Protein AF-A0A7S3UJ43-F1 (afdb_monomer_lite)

Sequence (107 aa):
PFVGRILDWFKKAHPDKAASYIGKADPGVMSVTNIYNYYKTHGYKTIVMGASFRNAGEIQALAGCDKLTISPGLLKELAGQSPDAVPRVLSEESAKAAQVDSKMQMD

pLDDT: mean 92.25, std 11.45, range [43.75, 98.75]

Foldseek 3Di:
DEQVVQLVVCCVVCVVCNVVCFQCNPPSLVVLQVVQLVCLQVVNPDAREYEHDDALSSVLSQAARRHYDDDPVRVVVVVPDDPVSRDHNDDSVVSNVVVVVVVVVVD

InterPro domains:
  IPR001585 Transaldolase/Fructose-6-phosphate aldolase [PF00923] (1-93)
  IPR001585 Transaldolase/Fructose-6-phosphate aldolase [PTHR10683] (1-94)
  IPR013785 Aldolase-type TIM barrel [G3DSA:3.20.20.70] (1-107)

Organism: Oxyrrhis marina (NCBI:txid2969)

Radius of gyration: 14.65 Å; chains: 1; bounding box: 46×28×36 Å

Structure (mmCIF, N/CA/C/O backbone):
data_AF-A0A7S3UJ43-F1
#
_entry.id   AF-A0A7S3UJ43-F1
#
loop_
_atom_site.group_PDB
_atom_site.id
_atom_site.type_symbol
_atom_site.label_atom_id
_atom_site.label_alt_id
_atom_site.label_comp_id
_atom_site.label_asym_id
_atom_site.label_entity_id
_atom_site.label_seq_id
_atom_site.pdbx_PDB_ins_code
_atom_site.Cartn_x
_atom_site.Cartn_y
_atom_site.Cartn_z
_atom_site.occupancy
_atom_site.B_iso_or_equiv
_atom_site.auth_seq_id
_atom_site.auth_comp_id
_atom_site.auth_asym_id
_atom_site.auth_atom_id
_atom_site.pdbx_PDB_model_num
ATOM 1 N N . PRO A 1 1 ? -1.932 -7.628 3.133 1.00 96.19 1 PRO A N 1
ATOM 2 C CA . PRO A 1 1 ? -1.872 -8.089 1.719 1.00 96.19 1 PRO A CA 1
ATOM 3 C C . PRO A 1 1 ? -0.618 -7.564 1.005 1.00 96.19 1 PRO A C 1
ATOM 5 O O . PRO A 1 1 ? -0.121 -6.509 1.391 1.00 96.19 1 PRO A O 1
ATOM 8 N N . PHE A 1 2 ? -0.081 -8.298 0.023 1.00 98.44 2 PHE A N 1
ATOM 9 C CA . PHE A 1 2 ? 1.148 -7.907 -0.684 1.00 98.44 2 PHE A CA 1
ATOM 10 C C . PHE A 1 2 ? 0.825 -6.977 -1.858 1.00 98.44 2 PHE A C 1
ATOM 12 O O . PHE A 1 2 ? -0.107 -7.257 -2.600 1.00 98.44 2 PHE A O 1
ATOM 19 N N . VAL A 1 3 ? 1.616 -5.918 -2.033 1.00 98.75 3 VAL A N 1
ATOM 20 C CA . VAL A 1 3 ? 1.445 -4.908 -3.092 1.00 98.75 3 VAL A CA 1
ATOM 21 C C . VAL A 1 3 ? 2.427 -5.171 -4.231 1.00 98.75 3 VAL A C 1
ATOM 23 O O . VAL A 1 3 ? 2.062 -5.696 -5.276 1.00 98.75 3 VAL A O 1
ATOM 26 N N . GLY A 1 4 ? 3.715 -4.947 -3.992 1.00 98.25 4 GLY A N 1
ATOM 27 C CA . GLY A 1 4 ? 4.747 -4.973 -5.024 1.00 98.25 4 GLY A CA 1
ATOM 28 C C . GLY A 1 4 ? 4.974 -6.326 -5.699 1.00 98.25 4 GLY A C 1
ATOM 29 O O . GLY A 1 4 ? 5.365 -6.363 -6.857 1.00 98.25 4 GLY A O 1
ATOM 30 N N . ARG A 1 5 ? 4.681 -7.462 -5.044 1.00 98.69 5 ARG A N 1
ATOM 31 C CA . ARG A 1 5 ? 4.728 -8.768 -5.742 1.00 98.69 5 ARG A CA 1
ATOM 32 C C . ARG A 1 5 ? 3.616 -8.917 -6.783 1.00 98.69 5 ARG A C 1
ATOM 34 O O . ARG A 1 5 ? 3.805 -9.635 -7.760 1.00 98.69 5 ARG A O 1
ATOM 41 N N . ILE A 1 6 ? 2.476 -8.257 -6.575 1.00 98.69 6 ILE A N 1
ATOM 42 C CA . ILE A 1 6 ? 1.409 -8.195 -7.576 1.00 98.69 6 ILE A CA 1
ATOM 43 C C . ILE A 1 6 ? 1.895 -7.333 -8.745 1.00 98.69 6 ILE A C 1
ATOM 45 O O . ILE A 1 6 ? 1.822 -7.784 -9.885 1.00 98.69 6 ILE A O 1
ATOM 49 N N . LEU A 1 7 ? 2.492 -6.166 -8.472 1.00 98.56 7 LEU A N 1
ATOM 50 C CA . LEU A 1 7 ? 3.112 -5.331 -9.507 1.00 98.56 7 LEU A CA 1
ATOM 51 C C . LEU A 1 7 ? 4.132 -6.110 -10.351 1.00 98.56 7 LEU A C 1
ATOM 53 O O . LEU A 1 7 ? 4.064 -6.067 -11.580 1.00 98.56 7 LEU A O 1
ATOM 57 N N . ASP A 1 8 ? 5.049 -6.843 -9.711 1.00 98.44 8 ASP A N 1
ATOM 58 C CA . ASP A 1 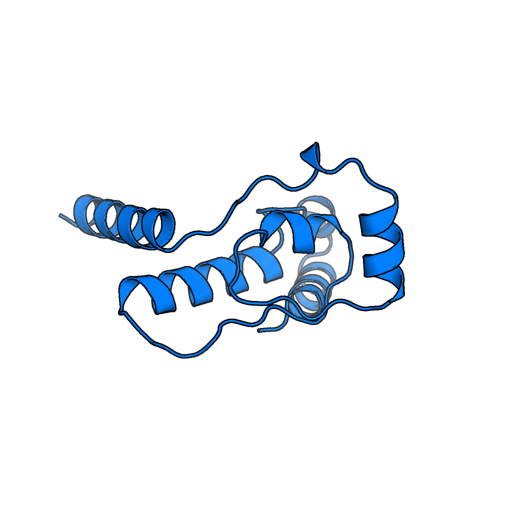8 ? 6.074 -7.635 -10.403 1.00 98.44 8 ASP A CA 1
ATOM 59 C C . ASP A 1 8 ? 5.441 -8.626 -11.394 1.00 98.44 8 ASP A C 1
ATOM 61 O O . ASP A 1 8 ? 5.878 -8.742 -12.543 1.00 98.44 8 ASP A O 1
ATOM 65 N N . TRP A 1 9 ? 4.387 -9.325 -10.961 1.00 98.62 9 TRP A N 1
ATOM 66 C CA . TRP A 1 9 ? 3.678 -10.283 -11.805 1.00 98.62 9 TRP A CA 1
ATOM 67 C C . TRP A 1 9 ? 3.011 -9.593 -12.999 1.00 98.62 9 TRP A C 1
ATOM 69 O O . TRP A 1 9 ? 3.198 -10.030 -14.133 1.00 98.62 9 TRP A O 1
ATOM 79 N N . PHE A 1 10 ? 2.305 -8.481 -12.772 1.00 98.38 10 PHE A N 1
ATOM 80 C CA . PHE A 1 10 ? 1.618 -7.744 -13.837 1.00 98.38 10 PHE A CA 1
ATOM 81 C C . PHE A 1 10 ? 2.587 -7.129 -14.848 1.00 98.38 10 PHE A C 1
ATOM 83 O O . PHE A 1 10 ? 2.315 -7.170 -16.045 1.00 98.38 10 PHE A O 1
ATOM 90 N N . LYS A 1 11 ? 3.738 -6.608 -14.406 1.00 98.12 11 LYS A N 1
ATOM 91 C CA . LYS A 1 11 ? 4.785 -6.106 -15.313 1.00 98.12 11 LYS A CA 1
ATOM 92 C C . LYS A 1 11 ? 5.377 -7.216 -16.175 1.00 98.12 11 LYS A C 1
ATOM 94 O O . LYS A 1 11 ? 5.660 -6.988 -17.346 1.00 98.12 11 LYS A O 1
ATOM 99 N N . LYS A 1 12 ? 5.548 -8.416 -15.613 1.00 98.38 12 LYS A N 1
ATOM 100 C CA . LYS A 1 12 ? 6.038 -9.581 -16.359 1.00 98.38 12 LYS A CA 1
ATOM 101 C C . LYS A 1 12 ? 4.996 -10.116 -17.347 1.00 98.38 12 LYS A C 1
ATOM 103 O O . LYS A 1 12 ? 5.361 -10.501 -18.451 1.00 98.38 12 LYS A O 1
ATOM 108 N N . ALA A 1 13 ? 3.727 -10.166 -16.946 1.00 98.31 13 ALA A N 1
ATOM 109 C CA . ALA A 1 13 ? 2.635 -10.692 -17.765 1.00 98.31 13 ALA A CA 1
ATOM 110 C C . ALA A 1 13 ? 2.183 -9.716 -18.867 1.00 98.31 13 ALA A C 1
ATOM 112 O O . ALA A 1 13 ? 1.772 -10.152 -19.940 1.00 98.31 13 ALA A O 1
ATOM 113 N N . HIS A 1 14 ? 2.271 -8.408 -18.611 1.00 97.62 14 HIS A N 1
ATOM 114 C CA . HIS A 1 14 ? 1.788 -7.336 -19.488 1.00 97.62 14 HIS A CA 1
ATOM 115 C C . HIS A 1 14 ? 2.838 -6.217 -19.610 1.00 97.62 14 HIS A C 1
ATOM 117 O O . HIS A 1 14 ? 2.649 -5.119 -19.068 1.00 97.62 14 HIS A O 1
ATOM 123 N N . PRO A 1 15 ? 3.980 -6.489 -20.268 1.00 97.12 15 PRO A N 1
ATOM 124 C CA . PRO A 1 15 ? 5.093 -5.544 -20.348 1.00 97.12 15 PRO A CA 1
ATOM 125 C C . PRO A 1 15 ? 4.731 -4.249 -21.090 1.00 97.12 15 PRO A C 1
ATOM 127 O O . PRO A 1 15 ? 5.234 -3.186 -20.738 1.00 97.12 15 PRO A O 1
ATOM 130 N N . ASP A 1 16 ? 3.809 -4.313 -22.052 1.00 97.94 16 ASP A N 1
ATOM 131 C CA . ASP A 1 16 ? 3.257 -3.171 -22.793 1.00 97.94 16 ASP A CA 1
ATOM 132 C C . ASP A 1 16 ? 2.551 -2.152 -21.883 1.00 97.94 16 ASP A C 1
ATOM 134 O O . ASP A 1 16 ? 2.565 -0.951 -22.149 1.00 97.94 16 ASP A O 1
ATOM 138 N N . LYS A 1 17 ? 1.987 -2.615 -20.762 1.00 96.44 17 LYS A N 1
ATOM 139 C CA . LYS A 1 17 ? 1.277 -1.782 -19.780 1.00 96.44 17 LYS A CA 1
ATOM 140 C C . LYS A 1 17 ? 2.125 -1.414 -18.570 1.00 96.44 17 LYS A C 1
ATOM 142 O O . LYS A 1 17 ? 1.659 -0.663 -17.713 1.00 96.44 17 LYS A O 1
ATOM 147 N N . ALA A 1 18 ? 3.364 -1.898 -18.482 1.00 95.88 18 ALA A N 1
ATOM 148 C CA . ALA A 1 18 ? 4.189 -1.787 -17.280 1.00 95.88 18 ALA A CA 1
ATOM 149 C C . ALA A 1 18 ? 4.393 -0.340 -16.798 1.00 95.88 18 ALA A C 1
ATOM 151 O O . ALA A 1 18 ? 4.458 -0.107 -15.590 1.00 95.88 18 ALA A O 1
ATOM 152 N N . ALA A 1 19 ? 4.469 0.622 -17.724 1.00 96.19 19 ALA A N 1
ATOM 153 C CA . ALA A 1 19 ? 4.626 2.045 -17.413 1.00 96.19 19 ALA A CA 1
ATOM 154 C C . ALA A 1 19 ? 3.355 2.698 -16.834 1.00 96.19 19 ALA A C 1
ATOM 156 O O . ALA A 1 19 ? 3.443 3.742 -16.196 1.00 96.19 19 ALA A O 1
ATOM 157 N N . SER A 1 20 ? 2.183 2.088 -17.039 1.00 96.94 20 SER A N 1
ATOM 158 C CA . SER A 1 20 ? 0.893 2.604 -16.558 1.00 96.94 20 SER A CA 1
ATOM 159 C C . SER A 1 20 ? 0.566 2.198 -15.117 1.00 96.94 20 SER A C 1
ATOM 161 O O . SER A 1 20 ? -0.300 2.800 -14.487 1.00 96.94 20 SER A O 1
ATOM 163 N N . TYR A 1 21 ? 1.273 1.203 -14.571 1.00 97.62 21 TYR A N 1
ATOM 164 C CA . TYR A 1 21 ? 1.072 0.707 -13.209 1.00 97.62 21 TYR A CA 1
ATOM 165 C C . TYR A 1 21 ? 1.765 1.617 -12.192 1.00 97.62 21 TYR A C 1
ATOM 167 O O . TYR A 1 21 ? 2.853 1.316 -11.698 1.00 97.62 21 TYR A O 1
ATOM 175 N N . ILE A 1 22 ? 1.142 2.764 -11.927 1.00 96.50 22 ILE A N 1
ATOM 176 C CA . ILE A 1 22 ? 1.641 3.790 -11.010 1.00 96.50 22 ILE A CA 1
ATOM 177 C C . ILE A 1 22 ? 0.542 4.240 -10.045 1.00 96.50 22 ILE A C 1
ATOM 179 O O . ILE A 1 22 ? -0.624 4.373 -10.424 1.00 96.50 22 ILE A O 1
ATOM 183 N N . GLY A 1 23 ? 0.914 4.510 -8.791 1.00 94.81 23 GLY A N 1
ATOM 184 C CA . GLY A 1 23 ? -0.001 5.028 -7.771 1.00 94.81 23 GLY A CA 1
ATOM 185 C C . GLY A 1 23 ? -1.294 4.210 -7.674 1.00 94.81 23 GLY A C 1
ATOM 186 O O . GLY A 1 23 ? -1.257 3.010 -7.433 1.00 94.81 23 GLY A O 1
ATOM 187 N N . LYS A 1 24 ? -2.450 4.848 -7.902 1.00 95.69 24 LYS A N 1
ATOM 188 C CA . LYS A 1 24 ? -3.772 4.189 -7.850 1.00 95.69 24 LYS A CA 1
ATOM 189 C C . LYS A 1 24 ? -4.006 3.150 -8.956 1.00 95.69 24 LYS A C 1
ATOM 191 O O . LYS A 1 24 ? -4.862 2.291 -8.782 1.00 95.69 24 LYS A O 1
ATOM 196 N N . ALA A 1 25 ? -3.285 3.242 -10.074 1.00 97.44 25 ALA A N 1
ATOM 197 C CA . ALA A 1 25 ? -3.371 2.293 -11.185 1.00 97.44 25 ALA A CA 1
ATOM 198 C C . ALA A 1 25 ? -2.444 1.076 -10.999 1.00 97.44 25 ALA A C 1
ATOM 200 O O . ALA A 1 25 ? -2.446 0.163 -11.824 1.00 97.44 25 ALA A O 1
ATOM 201 N N . ASP A 1 26 ? -1.642 1.048 -9.931 1.00 98.44 26 ASP A N 1
ATOM 202 C CA . ASP A 1 26 ? -0.863 -0.129 -9.571 1.00 98.44 26 ASP A CA 1
ATOM 203 C C . ASP A 1 26 ? -1.806 -1.287 -9.167 1.00 98.44 26 ASP A C 1
ATOM 205 O O . ASP A 1 26 ? -2.651 -1.121 -8.281 1.00 98.44 26 ASP A O 1
ATOM 209 N N . PRO A 1 27 ? -1.675 -2.480 -9.772 1.00 98.44 27 PRO A N 1
ATOM 210 C CA . PRO A 1 27 ? -2.584 -3.598 -9.520 1.00 98.44 27 PRO A CA 1
ATOM 211 C C . PRO A 1 27 ? -2.498 -4.137 -8.083 1.00 98.44 27 PRO A C 1
ATOM 213 O O . PRO A 1 27 ? -3.482 -4.650 -7.545 1.00 98.44 27 PRO A O 1
ATOM 216 N N . GLY A 1 28 ? -1.342 -4.009 -7.431 1.00 98.69 28 GLY A N 1
ATOM 217 C CA . GLY A 1 28 ? -1.184 -4.301 -6.014 1.00 98.69 28 GLY A CA 1
ATOM 218 C C . GLY A 1 28 ? -1.932 -3.298 -5.143 1.00 98.69 28 GLY A C 1
ATOM 219 O O . GLY A 1 28 ? -2.632 -3.708 -4.218 1.00 98.69 28 GLY A O 1
ATOM 220 N N . VAL A 1 29 ? -1.843 -2.004 -5.459 1.00 98.50 29 VAL A N 1
ATOM 221 C CA . VAL A 1 29 ? -2.601 -0.951 -4.759 1.00 98.50 29 VAL A CA 1
ATOM 222 C C . VAL A 1 29 ? -4.101 -1.192 -4.909 1.00 98.50 29 VAL A C 1
ATOM 224 O O . VAL A 1 29 ? -4.799 -1.263 -3.900 1.00 98.50 29 VAL A O 1
ATOM 227 N N . MET A 1 30 ? -4.586 -1.424 -6.133 1.00 98.44 30 MET A N 1
ATOM 228 C CA . MET A 1 30 ? -5.995 -1.743 -6.397 1.00 98.44 30 MET A CA 1
ATOM 229 C C . MET A 1 30 ? -6.475 -2.944 -5.572 1.00 98.44 30 MET A C 1
ATOM 231 O O . MET A 1 30 ? -7.541 -2.896 -4.957 1.00 98.44 30 MET A O 1
ATOM 235 N N . SER A 1 31 ? -5.669 -4.008 -5.510 1.00 98.56 31 SER A N 1
ATOM 236 C CA . SER A 1 31 ? -5.977 -5.203 -4.719 1.00 98.56 31 SER A CA 1
ATOM 237 C C . SER A 1 31 ? -6.142 -4.882 -3.229 1.00 98.56 31 SER A C 1
ATOM 239 O O . SER A 1 31 ? -7.144 -5.259 -2.617 1.00 98.56 31 SER A O 1
ATOM 241 N N . VAL A 1 32 ? -5.206 -4.133 -2.634 1.00 98.44 32 VAL A N 1
ATOM 242 C CA . VAL A 1 32 ? -5.287 -3.776 -1.208 1.00 98.44 32 VAL A CA 1
ATOM 243 C C . VAL A 1 32 ? -6.437 -2.819 -0.924 1.00 98.44 32 VAL A C 1
ATOM 245 O O . VAL A 1 32 ? -7.123 -3.011 0.078 1.00 98.44 32 VAL A O 1
ATOM 248 N N . THR A 1 33 ? -6.692 -1.845 -1.798 1.00 98.31 33 THR A N 1
ATOM 249 C CA . THR A 1 33 ? -7.839 -0.937 -1.682 1.00 98.31 33 THR A CA 1
ATOM 250 C C . THR A 1 33 ? -9.157 -1.707 -1.691 1.00 98.31 33 THR A C 1
ATOM 252 O O . THR A 1 33 ? -9.998 -1.481 -0.823 1.00 98.31 33 THR A O 1
ATOM 255 N N . ASN A 1 34 ? -9.318 -2.676 -2.594 1.00 97.94 34 ASN A N 1
ATOM 256 C CA . ASN A 1 34 ? -10.524 -3.502 -2.656 1.00 97.94 34 ASN A CA 1
ATOM 257 C C . ASN A 1 34 ? -10.708 -4.345 -1.386 1.00 97.94 34 ASN A C 1
ATOM 259 O O . ASN A 1 34 ? -11.802 -4.378 -0.821 1.00 97.94 34 ASN A O 1
ATOM 263 N N . ILE A 1 35 ? -9.636 -4.974 -0.890 1.00 98.12 35 ILE A N 1
ATOM 264 C CA . ILE A 1 35 ? -9.664 -5.739 0.368 1.00 98.12 35 ILE A CA 1
ATOM 265 C C . ILE A 1 35 ? -10.017 -4.829 1.549 1.00 98.12 35 ILE A C 1
ATOM 267 O O . ILE A 1 35 ? -10.883 -5.173 2.353 1.00 98.12 35 ILE A O 1
ATOM 271 N N . TYR A 1 36 ? -9.373 -3.664 1.653 1.00 98.44 36 TYR A N 1
ATOM 272 C CA . TYR A 1 36 ? -9.639 -2.688 2.707 1.00 98.44 36 TYR A CA 1
ATOM 273 C C . TYR A 1 36 ? -11.104 -2.256 2.694 1.00 98.44 36 TYR A C 1
ATOM 275 O O . TYR A 1 36 ? -11.790 -2.389 3.709 1.00 98.44 36 TYR A O 1
ATOM 283 N N . ASN A 1 37 ? -11.604 -1.818 1.536 1.00 97.50 37 ASN A N 1
ATOM 284 C CA . ASN A 1 37 ? -12.976 -1.352 1.390 1.00 97.50 37 ASN A CA 1
ATOM 285 C C . ASN A 1 37 ? -13.972 -2.447 1.758 1.00 97.50 37 ASN A C 1
ATOM 287 O O . ASN A 1 37 ? -14.890 -2.190 2.535 1.00 97.50 37 ASN A O 1
ATOM 291 N N . TYR A 1 38 ? -13.758 -3.677 1.286 1.00 97.06 38 TYR A N 1
ATOM 292 C CA . TYR A 1 38 ? -14.596 -4.817 1.647 1.00 97.06 38 TYR A CA 1
ATOM 293 C C . TYR A 1 38 ? -14.629 -5.036 3.165 1.00 97.06 38 TYR A C 1
ATOM 295 O O . TYR A 1 38 ? -15.705 -5.203 3.740 1.00 97.06 38 TYR A O 1
ATOM 303 N N . TYR A 1 39 ? -13.470 -4.972 3.829 1.00 97.75 39 TYR A N 1
ATOM 304 C CA . TYR A 1 39 ? -13.370 -5.177 5.274 1.00 97.75 39 TYR A CA 1
ATOM 305 C C . TYR A 1 39 ? -14.119 -4.097 6.058 1.00 97.75 39 TYR A C 1
ATOM 307 O O . TYR A 1 39 ? -14.910 -4.420 6.944 1.00 97.75 39 TYR A O 1
ATOM 315 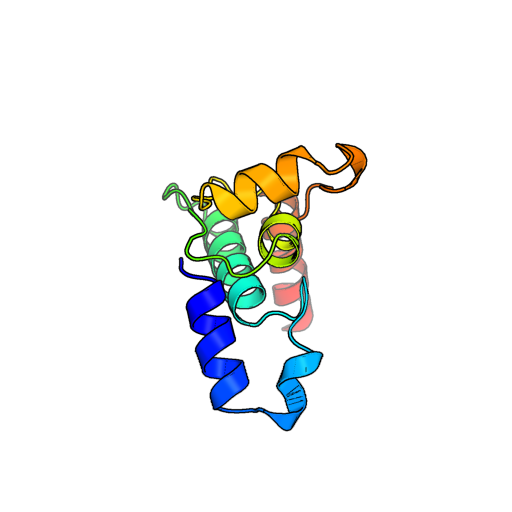N N . LYS A 1 40 ? -13.909 -2.822 5.711 1.00 96.62 40 LYS A N 1
ATOM 316 C CA . LYS A 1 40 ? -14.534 -1.684 6.406 1.00 96.62 40 LYS A CA 1
ATOM 317 C C . LYS A 1 40 ? -16.035 -1.612 6.182 1.00 96.62 40 LYS A C 1
ATOM 319 O O . LYS A 1 40 ? -16.791 -1.370 7.118 1.00 96.62 40 LYS A O 1
ATOM 324 N N . THR A 1 41 ? -16.460 -1.903 4.962 1.00 96.00 41 THR A N 1
ATOM 325 C CA . THR A 1 41 ? -17.867 -1.923 4.572 1.00 96.00 41 THR A CA 1
ATOM 326 C C . THR A 1 41 ? -18.670 -2.962 5.355 1.00 96.00 41 THR A C 1
ATOM 328 O O . THR A 1 41 ? -19.767 -2.672 5.820 1.00 96.00 41 THR A O 1
ATOM 331 N N . HIS A 1 42 ? -18.112 -4.157 5.560 1.00 95.31 42 HIS A N 1
ATOM 332 C CA . HIS A 1 42 ? -18.787 -5.249 6.273 1.00 95.31 42 HIS A CA 1
ATOM 333 C C . HIS A 1 42 ? -18.482 -5.270 7.780 1.00 95.31 42 HIS A C 1
ATOM 335 O O . HIS A 1 42 ? -18.858 -6.207 8.480 1.00 95.31 42 HIS A O 1
ATOM 341 N N . GLY A 1 43 ? -17.789 -4.252 8.298 1.00 95.00 43 GLY A N 1
ATOM 342 C CA . GLY A 1 43 ? -17.497 -4.125 9.725 1.00 95.00 43 GLY A CA 1
ATOM 343 C C . GLY A 1 43 ? -16.514 -5.165 10.277 1.00 95.00 43 GLY A C 1
ATOM 344 O O . GLY A 1 43 ? -16.440 -5.335 11.499 1.00 95.00 43 GLY A O 1
ATOM 345 N N . TYR A 1 44 ? -15.741 -5.843 9.421 1.00 97.62 44 TYR A N 1
ATOM 346 C CA . TYR A 1 44 ? -14.724 -6.797 9.860 1.00 97.62 44 TYR A CA 1
ATOM 347 C C . TYR A 1 44 ? -13.624 -6.089 10.662 1.00 97.62 44 TYR A C 1
ATOM 349 O O . TYR A 1 44 ? -13.127 -5.026 10.288 1.00 97.62 44 TYR A O 1
ATOM 357 N N . LYS A 1 45 ? -13.222 -6.698 11.784 1.00 97.19 45 LYS A N 1
ATOM 358 C CA . LYS A 1 45 ? -12.252 -6.117 12.734 1.00 97.19 45 LYS A CA 1
ATOM 359 C C . LYS A 1 45 ? -10.798 -6.493 12.462 1.00 97.19 45 LYS A C 1
ATOM 361 O O . LYS A 1 45 ? -9.897 -5.970 13.110 1.00 97.19 45 LYS A O 1
ATOM 366 N N . THR A 1 46 ? -10.557 -7.396 11.519 1.00 98.44 46 THR A N 1
ATOM 367 C CA . THR A 1 46 ? -9.205 -7.779 11.116 1.00 98.44 46 THR A CA 1
ATOM 368 C C . THR A 1 46 ? -8.451 -6.571 10.557 1.00 98.44 46 THR A C 1
ATOM 370 O O . THR A 1 46 ? -8.947 -5.873 9.674 1.00 98.44 46 THR A O 1
ATOM 373 N N . ILE A 1 47 ? -7.233 -6.358 11.056 1.00 98.31 47 ILE A N 1
ATOM 374 C CA . ILE A 1 47 ? -6.343 -5.284 10.605 1.00 98.31 47 ILE A CA 1
ATOM 375 C C . ILE A 1 47 ? -5.875 -5.579 9.181 1.00 98.31 47 ILE A C 1
ATOM 377 O O . ILE A 1 47 ? -5.256 -6.614 8.919 1.00 98.31 47 ILE A O 1
ATOM 381 N N . VAL A 1 48 ? -6.102 -4.637 8.271 1.00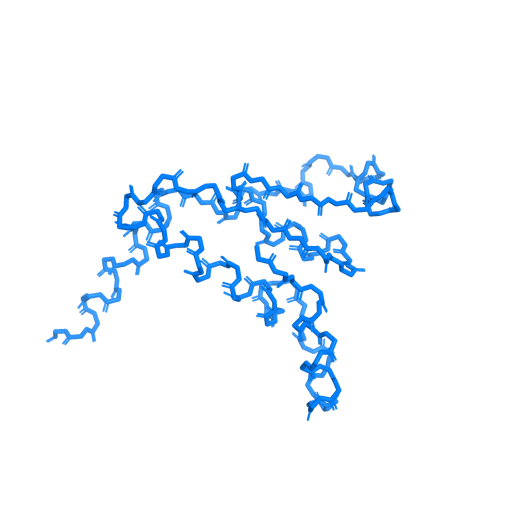 98.56 48 VAL A N 1
ATOM 382 C CA . VAL A 1 48 ? -5.541 -4.701 6.922 1.00 98.56 48 VAL A CA 1
ATOM 383 C C . VAL A 1 48 ? -4.157 -4.065 6.951 1.00 98.56 48 VAL A C 1
ATOM 385 O O . VAL A 1 48 ? -4.017 -2.853 7.074 1.00 98.56 48 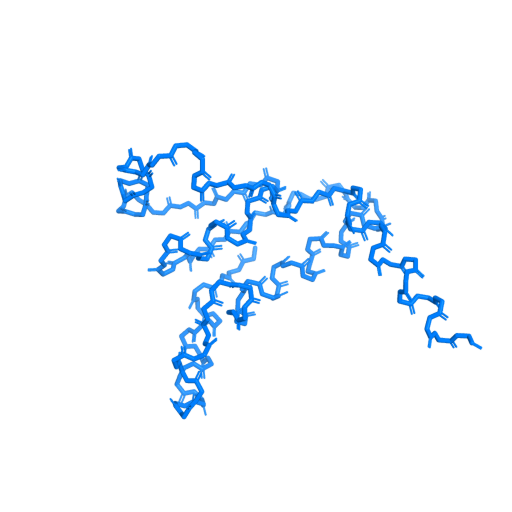VAL A O 1
ATOM 388 N N . MET A 1 49 ? -3.119 -4.901 6.853 1.00 98.75 49 MET A N 1
ATOM 389 C CA . MET A 1 49 ? -1.728 -4.446 6.802 1.00 98.75 49 MET A CA 1
ATOM 390 C C . MET A 1 49 ? -1.137 -4.632 5.401 1.00 98.75 49 MET A C 1
ATOM 392 O O . MET A 1 49 ? -0.872 -5.763 4.975 1.00 98.75 49 MET A O 1
ATOM 396 N N . GLY A 1 50 ? -0.950 -3.534 4.664 1.00 98.50 50 GLY A N 1
ATOM 397 C CA . GLY A 1 50 ? -0.272 -3.550 3.361 1.00 98.50 50 GLY A CA 1
ATOM 398 C C . GLY A 1 50 ? 1.222 -3.855 3.515 1.00 98.50 50 GLY A C 1
ATOM 399 O O . GLY A 1 50 ? 1.847 -3.407 4.476 1.00 98.50 50 GLY A O 1
ATOM 400 N N . ALA A 1 51 ? 1.791 -4.644 2.603 1.00 98.69 51 ALA A N 1
ATOM 401 C CA . ALA A 1 51 ? 3.161 -5.148 2.699 1.00 98.69 51 ALA A CA 1
ATOM 402 C C . ALA A 1 51 ? 3.835 -5.291 1.325 1.00 98.69 51 ALA A C 1
ATOM 404 O O . ALA A 1 51 ? 3.169 -5.339 0.292 1.00 98.69 51 ALA A O 1
ATOM 405 N N . SER A 1 52 ? 5.158 -5.495 1.329 1.00 98.38 52 SER A N 1
ATOM 406 C CA . SER A 1 52 ? 5.957 -5.823 0.137 1.00 98.38 52 SER A CA 1
ATOM 407 C C . SER A 1 52 ? 5.945 -4.735 -0.948 1.00 98.38 52 SER A C 1
ATOM 409 O O . SER A 1 52 ? 5.711 -5.042 -2.111 1.00 98.38 52 SER A O 1
ATOM 411 N N . PHE A 1 53 ? 6.234 -3.488 -0.593 1.00 98.62 53 PHE A N 1
ATOM 412 C CA . PHE A 1 53 ? 6.278 -2.351 -1.522 1.00 98.62 53 PHE A CA 1
ATOM 413 C C . PHE A 1 53 ? 7.509 -2.346 -2.454 1.00 98.62 53 PHE A C 1
ATOM 415 O O . PHE A 1 53 ? 8.540 -2.947 -2.129 1.00 98.62 53 PHE A O 1
ATOM 422 N N . ARG A 1 54 ? 7.415 -1.684 -3.615 1.00 98.19 54 ARG A N 1
ATOM 423 C CA . ARG A 1 54 ? 8.533 -1.409 -4.547 1.00 98.19 54 ARG A CA 1
ATOM 424 C C . ARG A 1 54 ? 8.942 0.059 -4.578 1.00 98.19 54 ARG A C 1
ATOM 426 O O . ARG A 1 54 ? 10.100 0.331 -4.870 1.00 98.19 54 ARG A O 1
ATOM 433 N N . ASN A 1 55 ? 8.025 0.981 -4.306 1.00 96.38 55 ASN A N 1
ATOM 434 C CA . ASN A 1 55 ? 8.273 2.423 -4.376 1.00 96.38 55 ASN A CA 1
ATOM 435 C C . ASN A 1 55 ? 7.381 3.193 -3.386 1.00 96.38 55 ASN A C 1
ATOM 437 O O . ASN A 1 55 ? 6.367 2.665 -2.924 1.00 96.38 55 ASN A O 1
ATOM 441 N N . ALA A 1 56 ? 7.743 4.441 -3.069 1.00 94.62 56 ALA A N 1
ATOM 442 C CA . ALA A 1 56 ? 6.963 5.290 -2.165 1.00 94.62 56 ALA A CA 1
ATOM 443 C C . ALA A 1 56 ? 5.550 5.611 -2.688 1.00 94.62 56 ALA A C 1
ATOM 445 O O . ALA A 1 56 ? 4.623 5.741 -1.888 1.00 94.62 56 ALA A O 1
ATOM 446 N N . GLY A 1 57 ? 5.358 5.666 -4.011 1.00 94.94 57 GLY A N 1
ATOM 447 C CA . GLY A 1 57 ? 4.062 5.956 -4.632 1.00 94.94 57 GLY A CA 1
ATOM 448 C C . GLY A 1 57 ? 2.978 4.926 -4.297 1.00 94.94 57 GLY A C 1
ATOM 449 O O . GLY A 1 57 ? 1.829 5.294 -4.062 1.00 94.94 57 GLY A O 1
ATOM 450 N N . GLU A 1 58 ? 3.335 3.644 -4.193 1.00 97.69 58 GLU A N 1
ATOM 451 C CA . GLU A 1 58 ? 2.423 2.589 -3.724 1.00 97.69 58 GLU A CA 1
ATOM 452 C C . GLU A 1 58 ? 1.977 2.809 -2.268 1.00 97.69 58 GLU A C 1
ATOM 454 O O . GLU A 1 58 ? 0.818 2.587 -1.920 1.00 97.69 58 GLU A O 1
ATOM 459 N N . ILE A 1 59 ? 2.903 3.245 -1.408 1.00 96.75 59 ILE A N 1
ATOM 460 C CA . ILE A 1 59 ? 2.650 3.490 0.018 1.00 96.75 59 ILE A CA 1
ATOM 461 C C . ILE A 1 59 ? 1.719 4.693 0.168 1.00 96.75 59 ILE A C 1
ATOM 463 O O . ILE A 1 59 ? 0.721 4.621 0.885 1.00 96.75 59 ILE A O 1
ATOM 467 N N . GLN A 1 60 ? 2.017 5.777 -0.549 1.00 95.38 60 GLN A N 1
ATOM 468 C CA . GLN A 1 60 ? 1.208 6.995 -0.581 1.00 95.38 60 GLN A CA 1
ATOM 469 C C . GLN A 1 60 ? -0.203 6.723 -1.103 1.00 95.38 60 GLN A C 1
ATOM 471 O O . GLN A 1 60 ? -1.178 7.193 -0.522 1.00 95.38 60 GLN A O 1
ATOM 476 N N . ALA A 1 61 ? -0.336 5.899 -2.145 1.00 96.44 61 ALA A N 1
ATOM 477 C CA . ALA A 1 61 ? -1.636 5.519 -2.688 1.00 96.44 61 ALA A CA 1
ATOM 478 C C . ALA A 1 61 ? -2.490 4.676 -1.717 1.00 96.44 61 ALA A C 1
ATOM 480 O O . ALA A 1 61 ? -3.697 4.555 -1.919 1.00 96.44 61 ALA A O 1
ATOM 481 N N . LEU A 1 62 ? -1.889 4.132 -0.653 1.00 97.56 62 LEU A N 1
ATOM 482 C CA . LEU A 1 62 ? -2.564 3.399 0.422 1.00 97.56 62 LEU A CA 1
ATOM 483 C C . LEU A 1 62 ? -2.567 4.156 1.761 1.00 97.56 62 LEU A C 1
ATOM 485 O O . LEU A 1 62 ? -2.888 3.569 2.799 1.00 97.56 62 LEU A O 1
ATOM 489 N N . ALA A 1 63 ? -2.230 5.448 1.770 1.00 96.06 63 ALA A N 1
ATOM 490 C CA . ALA A 1 63 ? -2.259 6.264 2.978 1.00 96.06 63 ALA A CA 1
ATOM 491 C C . ALA A 1 63 ? -3.658 6.240 3.620 1.00 96.06 63 ALA A C 1
ATOM 493 O O . ALA A 1 63 ? -4.662 6.518 2.965 1.00 96.06 63 ALA A O 1
ATOM 494 N N . GLY A 1 64 ? -3.732 5.898 4.908 1.00 96.44 64 GLY A N 1
ATOM 495 C CA . GLY A 1 64 ? -4.994 5.683 5.631 1.00 96.44 64 GLY A CA 1
ATOM 496 C C . GLY A 1 64 ? -5.427 4.216 5.766 1.00 96.44 64 GLY A C 1
ATOM 497 O O . GLY A 1 64 ? -6.392 3.933 6.475 1.00 96.44 64 GLY A O 1
ATOM 498 N N . CYS A 1 65 ? -4.698 3.274 5.155 1.00 97.94 65 CYS A N 1
ATOM 499 C CA . CYS A 1 65 ? -4.775 1.857 5.519 1.00 97.94 65 CYS A CA 1
ATOM 500 C C . CYS A 1 65 ? -4.444 1.669 7.014 1.00 97.94 65 CYS A C 1
ATOM 502 O O . CYS A 1 65 ? -3.681 2.454 7.578 1.00 97.94 65 CYS A O 1
ATOM 504 N N . ASP A 1 66 ? -4.975 0.624 7.661 1.00 98.00 66 ASP A N 1
ATOM 505 C CA . ASP A 1 66 ? -4.848 0.454 9.120 1.00 98.00 66 ASP A CA 1
ATOM 506 C C . ASP A 1 66 ? -3.385 0.407 9.574 1.00 98.00 66 ASP A C 1
ATOM 508 O O . ASP A 1 66 ? -3.013 0.981 10.600 1.00 98.00 66 ASP A O 1
ATOM 512 N N . LYS A 1 67 ? -2.564 -0.333 8.819 1.00 98.19 67 LYS A N 1
ATOM 513 C CA . LYS A 1 67 ? -1.118 -0.451 9.007 1.00 98.19 67 LYS A CA 1
ATOM 514 C C . LYS A 1 67 ? -0.432 -0.664 7.664 1.00 98.19 67 LYS A C 1
ATOM 516 O O . LYS A 1 67 ? -0.996 -1.257 6.746 1.00 98.19 67 LYS A O 1
ATOM 521 N N . LEU A 1 68 ? 0.831 -0.267 7.580 1.00 98.38 68 LEU A N 1
ATOM 522 C CA . LEU A 1 68 ? 1.713 -0.598 6.466 1.00 98.38 68 LEU A CA 1
ATOM 523 C C . LEU A 1 68 ? 3.044 -1.093 7.032 1.00 98.38 68 LEU A C 1
ATOM 525 O O . LEU A 1 68 ? 3.616 -0.457 7.914 1.00 98.38 68 LEU A O 1
ATOM 529 N N . THR A 1 69 ? 3.533 -2.233 6.542 1.00 98.38 69 THR A N 1
ATOM 530 C CA . THR A 1 69 ? 4.885 -2.716 6.853 1.00 98.38 69 THR A CA 1
ATOM 531 C C . THR A 1 69 ? 5.816 -2.368 5.695 1.00 98.38 69 THR A C 1
ATOM 533 O O . THR A 1 69 ? 5.623 -2.806 4.558 1.00 98.38 69 THR A O 1
ATOM 536 N N . ILE A 1 70 ? 6.785 -1.500 5.979 1.00 98.31 70 ILE A N 1
ATOM 537 C CA . ILE A 1 70 ? 7.604 -0.802 4.985 1.00 98.31 70 ILE A CA 1
ATOM 538 C C . ILE A 1 70 ? 9.075 -1.135 5.247 1.00 98.31 70 ILE A C 1
ATOM 540 O O . ILE A 1 70 ? 9.509 -1.198 6.397 1.00 98.31 70 ILE A O 1
ATOM 544 N N . SER A 1 71 ? 9.847 -1.373 4.183 1.00 98.31 71 SER A N 1
ATOM 545 C CA . SER A 1 71 ? 11.278 -1.659 4.306 1.00 98.31 71 SER A CA 1
ATOM 546 C C . SER A 1 71 ? 12.060 -0.420 4.775 1.00 98.31 71 SER A C 1
ATOM 548 O O . SER A 1 71 ? 11.660 0.707 4.471 1.00 98.31 71 SER A O 1
ATOM 550 N N . PRO A 1 72 ? 13.218 -0.587 5.443 1.00 98.12 72 PRO A N 1
ATOM 551 C CA . PRO A 1 72 ? 14.028 0.550 5.888 1.00 98.12 72 PRO A CA 1
ATOM 552 C C . PRO A 1 72 ? 14.427 1.519 4.763 1.00 98.12 72 PRO A C 1
ATOM 554 O O . PRO A 1 72 ? 14.461 2.727 4.976 1.00 98.12 72 PRO A O 1
ATOM 557 N N . GLY A 1 73 ? 14.687 1.007 3.553 1.00 97.25 73 GLY A N 1
ATOM 558 C CA . GLY A 1 73 ? 15.029 1.837 2.393 1.00 97.25 73 GLY A CA 1
ATOM 559 C C . GLY A 1 73 ? 13.894 2.776 1.978 1.00 97.25 73 GLY A C 1
ATOM 560 O O . GLY A 1 73 ? 14.122 3.971 1.816 1.00 97.25 73 GLY A O 1
ATOM 561 N N . LEU A 1 74 ? 12.665 2.258 1.895 1.00 96.38 74 LEU A N 1
ATOM 562 C CA . LEU A 1 74 ? 11.485 3.060 1.554 1.00 96.38 74 LEU A CA 1
ATOM 563 C C . LEU A 1 74 ? 11.085 4.009 2.691 1.00 96.38 74 LEU A C 1
ATOM 565 O O . LEU A 1 74 ? 10.626 5.114 2.426 1.00 96.38 74 LEU A O 1
ATOM 569 N N . LEU A 1 75 ? 11.305 3.630 3.955 1.00 95.94 75 LEU A N 1
ATOM 570 C CA . LEU A 1 75 ? 11.130 4.554 5.082 1.00 95.94 75 LEU A CA 1
ATOM 571 C C . LEU A 1 75 ? 12.085 5.748 4.987 1.00 95.94 75 LEU A C 1
ATOM 573 O O . LEU A 1 75 ? 11.667 6.878 5.227 1.00 95.94 75 LEU A O 1
ATOM 577 N N . LYS A 1 76 ? 13.348 5.515 4.607 1.00 95.50 76 LYS A N 1
ATOM 578 C CA . LYS A 1 76 ? 14.324 6.592 4.398 1.00 95.50 76 LYS A CA 1
ATOM 579 C C . LYS A 1 76 ? 13.918 7.511 3.244 1.00 95.50 76 LYS A C 1
ATOM 581 O O . LYS A 1 76 ? 14.059 8.722 3.371 1.00 95.50 76 LYS A O 1
ATOM 586 N N . GLU A 1 77 ? 13.412 6.947 2.148 1.00 93.00 77 GLU A N 1
ATOM 587 C CA . GLU A 1 77 ? 12.884 7.717 1.014 1.00 93.00 77 GLU A CA 1
ATOM 588 C C . GLU A 1 77 ? 11.715 8.613 1.443 1.00 93.00 77 GLU A C 1
ATOM 590 O O . GLU A 1 77 ? 11.737 9.812 1.180 1.00 93.00 77 GLU A O 1
ATOM 595 N N . LEU A 1 78 ? 10.739 8.058 2.168 1.00 92.19 78 LEU A N 1
ATOM 596 C CA . LEU A 1 78 ? 9.581 8.800 2.674 1.00 92.19 78 LEU A CA 1
ATOM 597 C C . LEU A 1 78 ? 9.974 9.899 3.667 1.00 92.19 78 LEU A C 1
ATOM 599 O O . LEU A 1 78 ? 9.428 10.995 3.607 1.00 92.19 78 LEU A O 1
ATOM 603 N N . ALA A 1 79 ? 10.936 9.634 4.554 1.00 91.50 79 ALA A N 1
ATOM 604 C CA . ALA A 1 79 ? 11.408 10.610 5.536 1.00 91.50 79 ALA A CA 1
ATOM 605 C C . ALA A 1 79 ? 12.071 11.846 4.898 1.00 91.50 79 ALA A C 1
ATOM 607 O O . ALA A 1 79 ? 12.156 12.889 5.541 1.00 91.50 79 ALA A O 1
ATOM 608 N N . GLY A 1 80 ? 12.545 11.737 3.652 1.00 88.25 80 GLY A N 1
ATOM 609 C CA . GLY A 1 80 ? 13.105 12.857 2.893 1.00 88.25 80 GLY A CA 1
ATOM 610 C C . GLY A 1 80 ? 12.066 13.722 2.170 1.00 88.25 80 GLY A C 1
ATOM 611 O O . GLY A 1 80 ? 12.451 14.708 1.544 1.00 88.25 80 GLY A O 1
ATOM 612 N N . GLN A 1 81 ? 10.778 13.366 2.211 1.00 86.31 81 GLN A N 1
ATOM 613 C CA . GLN A 1 81 ? 9.704 14.078 1.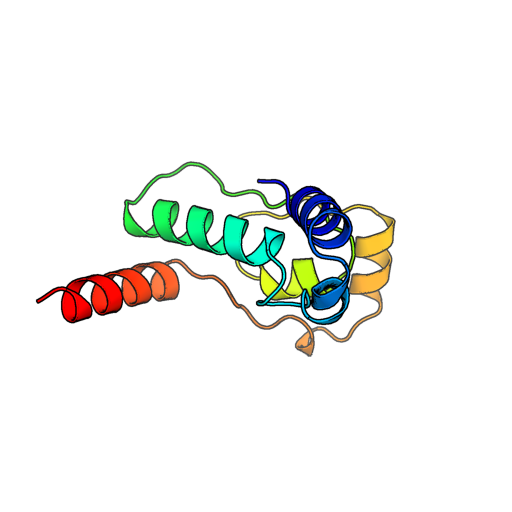512 1.00 86.31 81 GLN A CA 1
ATOM 614 C C . GLN A 1 81 ? 8.934 15.021 2.453 1.00 86.31 81 GLN A C 1
ATOM 616 O O . GLN A 1 81 ? 8.895 14.818 3.665 1.00 86.31 81 GLN A O 1
ATOM 621 N N . SER A 1 82 ? 8.306 16.062 1.891 1.00 80.19 82 SER A N 1
ATOM 622 C CA . SER A 1 82 ? 7.440 16.974 2.658 1.00 80.19 82 SER A CA 1
ATOM 623 C C . SER A 1 82 ? 6.226 16.225 3.239 1.00 80.19 82 SER A C 1
ATOM 625 O O . SER A 1 82 ? 5.664 15.385 2.533 1.00 80.19 82 SER A O 1
ATOM 627 N N . PRO A 1 83 ? 5.755 16.539 4.463 1.00 71.06 83 PRO A N 1
ATOM 628 C CA . PRO A 1 83 ? 4.541 15.948 5.040 1.00 71.06 83 PRO A CA 1
ATOM 629 C C . PRO A 1 83 ? 3.292 16.090 4.158 1.00 71.06 83 PRO A C 1
ATOM 631 O O . PRO A 1 83 ? 2.451 15.192 4.133 1.00 71.06 83 PRO A O 1
ATOM 634 N N . ASP A 1 84 ? 3.201 17.170 3.376 1.00 70.94 84 ASP A N 1
ATOM 635 C CA . ASP A 1 84 ? 2.093 17.412 2.441 1.00 70.94 84 ASP A CA 1
ATOM 636 C C . ASP A 1 84 ? 2.046 16.390 1.286 1.00 70.94 84 ASP A C 1
ATOM 638 O O . ASP A 1 84 ? 1.064 16.318 0.548 1.00 70.94 84 ASP A O 1
ATOM 642 N N . ALA A 1 85 ? 3.087 15.563 1.130 1.00 69.81 85 ALA A N 1
ATOM 643 C CA . ALA A 1 85 ? 3.183 14.542 0.090 1.00 69.81 85 ALA A CA 1
ATOM 644 C C . ALA A 1 85 ? 2.346 13.277 0.367 1.00 69.81 85 ALA A C 1
ATOM 646 O O . ALA A 1 85 ? 2.322 12.374 -0.471 1.00 69.81 85 ALA A O 1
ATOM 647 N N . VAL A 1 86 ? 1.674 13.167 1.522 1.00 80.19 86 VAL A N 1
ATOM 648 C CA . VAL A 1 86 ? 0.942 11.946 1.914 1.00 80.19 86 VAL A CA 1
ATOM 649 C C . VAL A 1 86 ? -0.507 12.256 2.329 1.00 80.19 86 VAL A C 1
ATOM 651 O O . VAL A 1 86 ? -0.870 12.093 3.497 1.00 80.19 86 VAL A O 1
ATOM 654 N N . PRO A 1 87 ? -1.373 12.702 1.397 1.00 83.12 87 PRO A N 1
ATOM 655 C CA . PRO A 1 87 ? -2.785 12.910 1.699 1.00 83.12 87 PRO A CA 1
ATOM 656 C C . PRO A 1 87 ? -3.463 11.581 2.055 1.00 83.12 87 PRO A C 1
ATOM 658 O O . PRO A 1 87 ? -3.145 10.533 1.493 1.00 83.12 87 PRO A O 1
ATOM 661 N N . ARG A 1 88 ? -4.436 11.612 2.972 1.00 92.06 88 ARG A N 1
ATOM 662 C CA . ARG A 1 88 ? -5.221 10.420 3.326 1.00 92.06 88 ARG A CA 1
ATOM 663 C C . ARG A 1 88 ? -6.047 9.959 2.119 1.00 92.06 88 ARG A C 1
ATOM 665 O O . ARG A 1 88 ? -6.883 10.707 1.625 1.00 92.06 88 ARG A O 1
ATOM 672 N N . VAL A 1 89 ? -5.834 8.720 1.676 1.00 94.62 89 VAL A N 1
ATOM 673 C CA . VAL A 1 89 ? -6.519 8.102 0.526 1.00 94.62 89 VAL A CA 1
ATOM 674 C C . VAL A 1 89 ? -7.617 7.136 0.972 1.00 94.62 89 VAL A C 1
ATOM 676 O O . VAL A 1 89 ? -8.685 7.092 0.367 1.00 94.62 89 VAL A O 1
ATOM 679 N N . LEU A 1 90 ? -7.365 6.365 2.032 1.00 96.50 90 LEU A N 1
ATOM 680 C CA . LEU A 1 90 ? -8.280 5.350 2.547 1.00 96.50 90 LEU A CA 1
ATOM 681 C C . LEU A 1 90 ? -8.885 5.778 3.888 1.00 96.50 90 LEU A C 1
ATOM 683 O O . LEU A 1 90 ? -8.202 6.291 4.784 1.00 96.50 90 LEU A O 1
ATOM 687 N N . SER A 1 91 ? -10.188 5.558 4.033 1.00 97.06 91 SER A N 1
ATOM 688 C CA . SER A 1 91 ? -10.900 5.737 5.292 1.00 97.06 91 SER A CA 1
ATOM 689 C C . SER A 1 91 ? -12.124 4.823 5.354 1.00 97.06 91 SER A C 1
ATOM 691 O O . SER A 1 91 ? -12.580 4.293 4.340 1.00 97.06 91 SER A O 1
ATOM 693 N N . GLU A 1 92 ? -12.652 4.603 6.557 1.00 95.19 92 GLU A N 1
ATOM 694 C CA . GLU A 1 92 ? -13.869 3.807 6.724 1.00 95.19 92 GLU A CA 1
ATOM 695 C C . GLU A 1 92 ? -15.084 4.518 6.109 1.00 95.19 92 GLU A C 1
ATOM 697 O O . GLU A 1 92 ? -15.957 3.868 5.536 1.00 95.19 92 GLU A O 1
ATOM 702 N N . GLU A 1 93 ? -15.112 5.850 6.169 1.00 94.50 93 GLU A N 1
ATOM 703 C CA . GLU A 1 93 ? -16.147 6.684 5.557 1.00 94.50 93 GLU A CA 1
ATOM 704 C C . GLU A 1 93 ? -16.137 6.543 4.031 1.00 94.50 93 GLU A C 1
ATOM 706 O O . GLU A 1 93 ? -17.186 6.290 3.436 1.00 94.50 93 GLU A O 1
ATOM 711 N N . SER A 1 94 ? -14.961 6.638 3.395 1.00 92.38 94 SER A N 1
ATOM 712 C CA . SER A 1 94 ? -14.852 6.497 1.938 1.00 92.38 94 SER A CA 1
ATOM 713 C C . SER A 1 94 ? -15.144 5.071 1.469 1.00 92.38 94 SER A C 1
ATOM 715 O O . SER A 1 94 ? -15.772 4.890 0.426 1.00 92.38 94 SER A O 1
ATOM 717 N N . ALA A 1 95 ? -14.780 4.057 2.261 1.00 92.69 95 ALA A N 1
ATOM 718 C CA . ALA A 1 95 ? -15.125 2.666 1.981 1.00 92.69 95 ALA A CA 1
ATOM 719 C C . ALA A 1 95 ? -16.644 2.432 1.978 1.00 92.69 95 ALA A C 1
ATOM 721 O O . ALA A 1 95 ? -17.169 1.808 1.056 1.00 92.69 95 ALA A O 1
ATOM 722 N N . LYS A 1 96 ? -17.358 2.959 2.983 1.00 90.12 96 LYS A N 1
ATOM 723 C CA . LYS A 1 96 ? -18.821 2.833 3.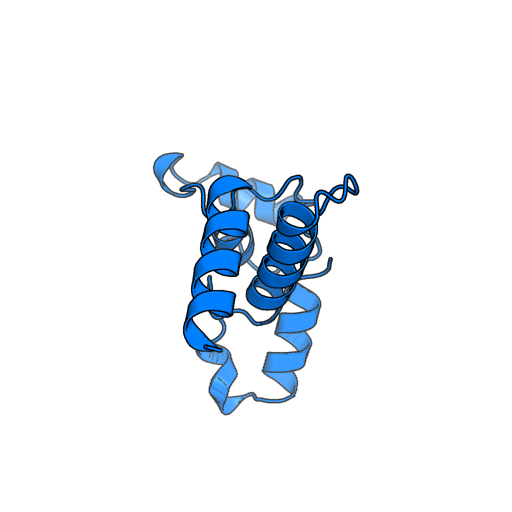073 1.00 90.12 96 LYS A CA 1
ATOM 724 C C . LYS A 1 96 ? -19.529 3.594 1.952 1.00 90.12 96 LYS A C 1
ATOM 726 O O . LYS A 1 96 ? -20.467 3.054 1.375 1.00 90.12 96 LYS A O 1
ATOM 731 N N . ALA A 1 97 ? -19.059 4.795 1.606 1.00 85.62 97 ALA A N 1
ATOM 732 C CA . ALA A 1 97 ? -19.610 5.573 0.494 1.00 85.62 97 ALA A CA 1
ATOM 733 C C . ALA A 1 97 ? -19.490 4.827 -0.850 1.00 85.62 97 ALA A C 1
ATOM 735 O O . ALA A 1 97 ? -20.473 4.713 -1.577 1.00 85.62 97 ALA A O 1
ATOM 736 N N . ALA A 1 98 ? -18.333 4.216 -1.132 1.00 78.75 98 ALA A N 1
ATOM 737 C CA . ALA A 1 98 ? -18.112 3.460 -2.369 1.00 78.75 98 ALA A CA 1
ATOM 738 C C . ALA A 1 98 ? -19.049 2.241 -2.533 1.00 78.75 98 ALA A C 1
ATOM 740 O O . ALA A 1 98 ? -19.375 1.850 -3.657 1.00 78.75 98 ALA A O 1
ATOM 741 N N . GLN A 1 99 ? -19.508 1.631 -1.429 1.00 74.31 99 GLN A N 1
ATOM 742 C CA . GLN A 1 99 ? -20.493 0.545 -1.490 1.00 74.31 99 GLN A CA 1
ATOM 743 C C . GLN A 1 99 ? -21.890 1.054 -1.869 1.00 74.31 99 GLN A C 1
ATOM 745 O O . GLN A 1 99 ? -22.605 0.367 -2.601 1.00 74.31 99 GLN A O 1
ATOM 750 N N . VAL A 1 100 ? -22.286 2.228 -1.365 1.00 66.62 100 VAL A N 1
ATOM 751 C CA . VAL A 1 100 ? -23.598 2.826 -1.658 1.00 66.62 100 VAL A CA 1
ATOM 752 C C . VAL A 1 100 ? -23.724 3.094 -3.156 1.00 66.62 100 VAL A C 1
ATOM 754 O O . VAL A 1 100 ? -24.686 2.633 -3.765 1.00 66.62 100 VAL A O 1
ATOM 757 N N . ASP A 1 101 ? -22.703 3.701 -3.765 1.00 62.91 101 ASP A N 1
ATOM 758 C CA . ASP A 1 101 ? -22.678 3.965 -5.209 1.00 62.91 101 ASP A CA 1
ATOM 759 C C . ASP A 1 101 ? -22.739 2.675 -6.040 1.00 62.91 101 ASP A C 1
ATOM 761 O O . ASP A 1 101 ? -23.451 2.606 -7.039 1.00 62.91 101 ASP A O 1
ATOM 765 N N . SER A 1 102 ? -22.035 1.623 -5.607 1.00 69.19 102 SER A N 1
ATOM 766 C CA . SER A 1 102 ? -22.039 0.332 -6.309 1.00 69.19 102 SER A CA 1
ATOM 767 C C . SER A 1 102 ? -23.415 -0.342 -6.278 1.00 69.19 102 SER A C 1
ATOM 769 O O . SER A 1 102 ? -23.798 -0.971 -7.258 1.00 69.19 102 SER A O 1
ATOM 771 N N . LYS A 1 103 ? -24.167 -0.217 -5.173 1.00 61.47 103 LYS A N 1
ATOM 772 C CA . LYS A 1 103 ? -25.547 -0.726 -5.082 1.00 61.47 103 LYS A CA 1
ATOM 773 C C . LYS A 1 103 ? -26.504 0.081 -5.957 1.00 61.47 103 LYS A C 1
ATOM 775 O O . LYS A 1 103 ? -27.279 -0.520 -6.683 1.00 61.47 103 LYS A O 1
ATOM 780 N N . MET A 1 104 ? -26.398 1.411 -5.944 1.00 56.75 104 MET A N 1
ATOM 781 C CA . MET A 1 104 ? -27.262 2.292 -6.743 1.00 56.75 104 MET A CA 1
ATOM 782 C C . MET A 1 104 ? -27.083 2.138 -8.261 1.00 56.75 104 MET A C 1
ATOM 784 O O . MET A 1 104 ? -27.980 2.500 -9.006 1.00 56.75 104 MET A O 1
ATOM 788 N N . GLN A 1 105 ? -25.938 1.637 -8.731 1.00 57.50 105 GLN A N 1
ATOM 789 C CA . GLN A 1 105 ? -25.695 1.371 -10.158 1.00 57.50 105 GLN A CA 1
ATOM 790 C C . GLN A 1 105 ? -26.216 0.003 -10.632 1.00 57.50 105 GLN A C 1
ATOM 792 O O . GLN A 1 105 ? -26.145 -0.287 -11.825 1.00 57.50 105 GLN A O 1
ATOM 797 N N . MET A 1 106 ? -26.675 -0.853 -9.714 1.00 52.62 106 MET A N 1
ATOM 798 C CA . MET A 1 106 ? -27.213 -2.184 -10.024 1.00 52.62 106 MET A CA 1
ATOM 799 C C . MET A 1 106 ? -28.751 -2.244 -9.999 1.00 52.62 106 MET A C 1
ATOM 801 O O . MET A 1 106 ? -29.296 -3.294 -10.342 1.00 52.62 106 MET A O 1
ATOM 805 N N . ASP A 1 107 ? -29.412 -1.142 -9.635 1.00 43.75 107 ASP A N 1
ATOM 806 C CA . ASP A 1 107 ? -30.869 -0.939 -9.669 1.00 43.75 107 ASP A CA 1
ATOM 807 C C . ASP A 1 107 ? -31.277 -0.085 -10.888 1.00 43.75 107 ASP A C 1
ATOM 809 O O . ASP A 1 107 ? -32.413 -0.268 -11.387 1.00 43.75 107 ASP A O 1
#

Secondary structure (DSSP, 8-state):
-BSHHHHHHHHHH-GGGGGG--GGG-HHHHHHHHHHHHHHHTT--S--EEB--SSHHHHHHTTTSSEE---HHHHHHHHTS-GGG------HHHHHHHHHHHHHT--